Protein AF-A0A7L4RPQ8-F1 (afdb_monomer)

Radius of gyration: 21.26 Å; Cα contacts (8 Å, |Δi|>4): 243; chains: 1; bounding box: 42×80×34 Å

Mean predicted aligned error: 8.74 Å

Nearest PDB structures (foldseek):
  5t0z-assembly1_B  TM=6.003E-01  e=3.259E-01  Geobacter metallireducens GS-15
  5t10-assembly1_B  TM=4.520E-01  e=8.576E-01  Paraburkholderia phytofirmans PsJN
  5t10-assembly2_C  TM=3.900E-01  e=9.148E-01  Paraburkholderia phytofirmans PsJN
  4bkw-assembly1_A  TM=3.312E-01  e=3.476E-01  Homo sapiens

Secondary structure (DSSP, 8-state):
--------S-SS-S-------PPPEE-HHHHHHHHHH-S-EEEEEE-TT-S-HHHHHHHHHHHHHHHHHTT-GGGB-S--EEEETTEEEETTEEEEHHHHHHHHTTSEEEEEEE-TT--EEEEESSEEEEEE-HHHHHHTGGGG--

Structure (mmCIF, N/CA/C/O backbone):
data_AF-A0A7L4RPQ8-F1
#
_entry.id   AF-A0A7L4RPQ8-F1
#
loop_
_atom_site.group_PDB
_atom_site.id
_atom_site.type_symbol
_atom_site.label_atom_id
_atom_site.label_alt_id
_atom_site.label_comp_id
_atom_site.label_asym_id
_atom_site.label_entity_id
_atom_site.label_seq_id
_atom_site.pdbx_PDB_ins_code
_atom_site.Cartn_x
_atom_site.Cartn_y
_atom_site.Cartn_z
_atom_site.occupancy
_atom_site.B_iso_or_equiv
_atom_site.auth_seq_id
_atom_site.auth_comp_id
_atom_site.auth_asym_id
_atom_site.auth_atom_id
_atom_site.pdbx_PDB_model_num
ATOM 1 N N . MET A 1 1 ? -24.963 68.832 -8.487 1.00 42.19 1 MET A N 1
ATOM 2 C CA . MET A 1 1 ? -26.005 67.786 -8.413 1.00 42.19 1 MET A CA 1
ATOM 3 C C . MET A 1 1 ? -25.494 66.518 -9.082 1.00 42.19 1 MET A C 1
ATOM 5 O O . MET A 1 1 ? -25.337 66.501 -10.291 1.00 42.19 1 MET A O 1
ATOM 9 N N . ILE A 1 2 ? -25.162 65.533 -8.242 1.00 45.88 2 ILE A N 1
ATOM 10 C CA . ILE A 1 2 ? -25.159 64.076 -8.462 1.00 45.88 2 ILE A CA 1
ATOM 11 C C . ILE A 1 2 ? -24.658 63.593 -9.835 1.00 45.88 2 ILE A C 1
ATOM 13 O O . ILE A 1 2 ? -25.439 63.403 -10.762 1.00 45.88 2 ILE A O 1
ATOM 17 N N . LYS A 1 3 ? -23.363 63.280 -9.924 1.00 40.66 3 LYS A N 1
ATOM 18 C CA . LYS A 1 3 ? -22.850 62.275 -10.862 1.00 40.66 3 LYS A CA 1
ATOM 19 C C . LYS A 1 3 ? -21.786 61.433 -10.162 1.00 40.66 3 LYS A C 1
ATOM 21 O O . LYS A 1 3 ? -20.835 61.975 -9.613 1.00 40.66 3 LYS A O 1
ATOM 26 N N . ASN A 1 4 ? -21.972 60.119 -10.261 1.00 42.22 4 ASN A N 1
ATOM 27 C CA . ASN A 1 4 ? -20.959 59.073 -10.111 1.00 42.22 4 ASN A CA 1
ATOM 28 C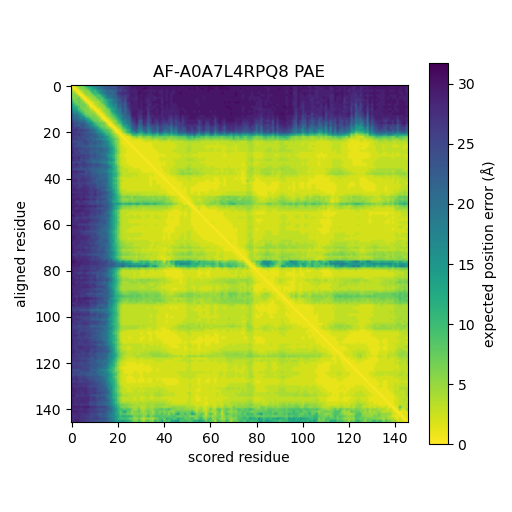 C . ASN A 1 4 ? -20.677 58.564 -8.688 1.00 42.22 4 ASN A C 1
ATOM 30 O O . ASN A 1 4 ? -19.535 58.468 -8.258 1.00 42.22 4 ASN A O 1
ATOM 34 N N . ILE A 1 5 ? -21.735 58.125 -8.003 1.00 51.69 5 ILE A N 1
ATOM 35 C CA . ILE A 1 5 ? -21.658 57.049 -7.004 1.00 51.69 5 ILE A CA 1
ATOM 36 C C . ILE A 1 5 ? -22.095 55.773 -7.727 1.00 51.69 5 ILE A C 1
ATOM 38 O O . ILE A 1 5 ? -23.279 55.487 -7.744 1.00 51.69 5 ILE A O 1
ATOM 42 N N . PHE A 1 6 ? -21.191 55.084 -8.424 1.00 44.31 6 PHE A N 1
ATOM 43 C CA . PHE A 1 6 ? -21.402 53.712 -8.930 1.00 44.31 6 PHE A CA 1
ATOM 44 C C . PHE A 1 6 ? -20.080 53.166 -9.492 1.00 44.31 6 PHE A C 1
ATOM 46 O O . PHE A 1 6 ? -19.975 52.814 -10.659 1.00 44.31 6 PHE A O 1
ATOM 53 N N . LEU A 1 7 ? -19.014 53.169 -8.688 1.00 46.41 7 LEU A N 1
ATOM 54 C CA . LEU A 1 7 ? -17.774 52.481 -9.066 1.00 46.41 7 LEU A CA 1
ATOM 55 C C . LEU A 1 7 ? -16.955 52.070 -7.835 1.00 46.41 7 LEU A C 1
ATOM 57 O O . LEU A 1 7 ? -15.783 52.388 -7.700 1.00 46.41 7 LEU A O 1
ATOM 61 N N . LEU A 1 8 ? -17.605 51.392 -6.897 1.00 44.56 8 LEU A N 1
ATOM 62 C CA . LEU A 1 8 ? -16.963 50.691 -5.788 1.00 44.56 8 LEU A CA 1
ATOM 63 C C . LEU A 1 8 ? -17.906 49.555 -5.416 1.00 44.56 8 LEU A C 1
ATOM 65 O O . LEU A 1 8 ? -18.883 49.812 -4.736 1.00 44.56 8 LEU A O 1
ATOM 69 N N . ILE A 1 9 ? -17.679 48.371 -5.984 1.00 47.91 9 ILE A N 1
ATOM 70 C CA . ILE A 1 9 ? -18.060 47.008 -5.548 1.00 47.91 9 ILE A CA 1
ATOM 71 C C . ILE A 1 9 ? -17.845 46.143 -6.798 1.00 47.91 9 ILE A C 1
ATOM 73 O O . ILE A 1 9 ? -18.773 45.864 -7.543 1.00 47.91 9 ILE A O 1
ATOM 77 N N . LEU A 1 10 ? -16.591 45.826 -7.113 1.00 43.09 10 LEU A N 1
ATOM 78 C CA . LEU A 1 10 ? -16.218 44.800 -8.096 1.00 43.09 10 LEU A CA 1
ATOM 79 C C . LEU A 1 10 ? -14.698 44.670 -8.069 1.00 43.09 10 LEU A C 1
ATOM 81 O O . LEU A 1 10 ? -14.036 45.215 -8.935 1.00 43.09 10 LEU A O 1
ATOM 85 N N . LEU A 1 11 ? -14.152 44.049 -7.014 1.00 40.09 11 LEU A N 1
ATOM 86 C CA . LEU A 1 11 ? -12.798 43.458 -6.971 1.00 40.09 11 LEU A CA 1
ATOM 87 C C . LEU A 1 11 ? -12.510 42.876 -5.571 1.00 40.09 11 LEU A C 1
ATOM 89 O O . LEU A 1 11 ? -11.617 43.318 -4.866 1.00 40.09 11 LEU A O 1
ATOM 93 N N . PHE A 1 12 ? -13.295 41.882 -5.145 1.00 40.28 12 PHE A N 1
ATOM 94 C CA . PHE A 1 12 ? -12.923 40.978 -4.038 1.00 40.28 12 PHE A CA 1
ATOM 95 C C . PHE A 1 12 ? -13.380 39.527 -4.296 1.00 40.28 12 PHE A C 1
ATOM 97 O O . PHE A 1 12 ? -13.604 38.751 -3.376 1.00 40.28 12 PHE A O 1
ATOM 104 N N . LEU A 1 13 ? -13.516 39.140 -5.568 1.00 44.44 13 LEU A N 1
ATOM 105 C CA . LEU A 1 13 ? -13.922 37.792 -5.987 1.00 44.44 13 LEU A CA 1
ATOM 106 C C . LEU A 1 13 ? -12.909 37.216 -6.982 1.00 44.44 13 LEU A C 1
ATOM 108 O O . LEU A 1 13 ? -13.254 36.903 -8.113 1.00 44.44 13 LEU A O 1
ATOM 112 N N . ALA A 1 14 ? -11.636 37.128 -6.594 1.00 46.00 14 ALA A N 1
ATOM 113 C CA . ALA A 1 14 ? -10.631 36.417 -7.390 1.00 46.00 14 ALA A CA 1
ATOM 114 C C . ALA A 1 14 ? -9.391 36.047 -6.561 1.00 46.00 14 ALA A C 1
ATOM 116 O O . ALA A 1 14 ? -8.286 36.457 -6.884 1.00 46.00 14 ALA A O 1
ATOM 117 N N . ALA A 1 15 ? -9.565 35.301 -5.469 1.00 42.50 15 ALA A N 1
ATOM 118 C CA . ALA A 1 15 ? -8.481 34.493 -4.887 1.00 42.50 15 ALA A CA 1
ATOM 119 C C . ALA A 1 15 ? -9.022 33.414 -3.935 1.00 42.50 15 ALA A C 1
ATOM 121 O O . ALA A 1 15 ? -8.365 33.015 -2.981 1.00 42.50 15 ALA A O 1
ATOM 122 N N . GLY A 1 16 ? -10.239 32.927 -4.175 1.00 40.31 16 GLY A N 1
ATOM 123 C CA . GLY A 1 16 ? -10.700 31.682 -3.576 1.00 40.31 16 GLY A CA 1
ATOM 124 C C . GLY A 1 16 ? -10.205 30.524 -4.426 1.00 40.31 16 GLY A C 1
ATOM 125 O O . GLY A 1 16 ? -11.020 29.834 -5.027 1.00 40.31 16 GLY A O 1
ATOM 126 N N . CYS A 1 17 ? -8.885 30.334 -4.530 1.00 39.28 17 CYS A N 1
ATOM 127 C CA . CYS A 1 17 ? -8.371 29.015 -4.871 1.00 39.28 17 CYS A CA 1
ATOM 128 C C . CYS A 1 17 ? -8.883 28.104 -3.761 1.00 39.28 17 CYS A C 1
ATOM 130 O O . CYS A 1 17 ? -8.337 28.104 -2.658 1.00 39.28 17 CYS A O 1
ATOM 132 N N . THR A 1 18 ? -9.978 27.392 -4.014 1.00 41.00 18 THR A N 1
ATOM 133 C CA . THR A 1 18 ? -10.389 26.261 -3.197 1.00 41.00 18 THR A CA 1
ATOM 134 C C . THR A 1 18 ? -9.275 25.237 -3.325 1.00 41.00 18 THR A C 1
ATOM 136 O O . THR A 1 18 ? -9.282 24.387 -4.213 1.00 41.00 18 THR A O 1
ATOM 139 N N . TYR A 1 19 ? -8.258 25.393 -2.481 1.00 42.94 19 TYR A N 1
ATOM 140 C CA . TYR A 1 19 ? -7.301 24.360 -2.167 1.00 42.94 19 TYR A CA 1
ATOM 141 C C . TYR A 1 19 ? -8.172 23.244 -1.608 1.00 42.94 19 TYR A C 1
ATOM 143 O O . TYR A 1 19 ? -8.625 23.332 -0.470 1.00 42.94 19 TYR A O 1
ATOM 151 N N . LEU A 1 20 ? -8.533 22.269 -2.445 1.00 46.31 20 LEU A N 1
ATOM 152 C CA . LEU A 1 20 ? -9.055 21.006 -1.947 1.00 46.31 20 LEU A CA 1
ATOM 153 C C . LEU A 1 20 ? -7.983 20.535 -0.968 1.00 46.31 20 LEU A C 1
ATOM 155 O O . LEU A 1 20 ? -6.854 20.308 -1.415 1.00 46.31 20 LEU A O 1
ATOM 159 N N . PRO A 1 21 ? -8.244 20.514 0.351 1.00 54.47 21 PRO A N 1
ATOM 160 C CA . PRO A 1 21 ? -7.211 20.132 1.285 1.00 54.47 21 PRO A CA 1
ATOM 161 C C . PRO A 1 21 ? -6.891 18.674 0.976 1.00 54.47 21 PRO A C 1
ATOM 163 O O . PRO A 1 21 ? -7.700 17.779 1.218 1.00 54.47 21 PRO A O 1
ATOM 166 N N . GLY A 1 22 ? -5.724 18.448 0.369 1.00 71.25 22 GLY A N 1
ATOM 167 C CA . GLY A 1 22 ? -5.133 17.125 0.340 1.00 71.25 22 GLY A CA 1
ATOM 168 C C . GLY A 1 22 ? -5.079 16.613 1.774 1.00 71.25 22 GLY A C 1
ATOM 169 O O . GLY A 1 22 ? -4.908 17.394 2.712 1.00 71.25 22 GLY A O 1
ATOM 170 N N . GLU A 1 23 ? -5.281 15.312 1.950 1.00 87.81 23 GLU A N 1
ATOM 171 C CA . GLU A 1 23 ? -5.248 14.706 3.275 1.00 87.81 23 GLU A CA 1
ATOM 172 C C . GLU A 1 23 ? -3.973 15.103 4.028 1.00 87.81 23 GLU A C 1
ATOM 174 O O . GLU A 1 23 ? -2.862 15.003 3.499 1.00 87.81 23 GLU A O 1
ATOM 179 N N . GLN A 1 24 ? -4.134 15.558 5.270 1.00 92.56 24 GLN A N 1
ATOM 180 C CA . GLN A 1 24 ? -3.003 15.913 6.114 1.00 92.56 24 GLN A CA 1
ATOM 181 C C . GLN A 1 24 ? -2.294 14.642 6.590 1.00 92.56 24 GLN A C 1
ATOM 183 O O . GLN A 1 24 ? -2.939 13.655 6.952 1.00 92.56 24 GLN A O 1
ATOM 188 N N . GLN A 1 25 ? -0.960 14.674 6.600 1.00 95.75 25 GLN A N 1
ATOM 189 C CA . GLN A 1 25 ? -0.168 13.587 7.161 1.00 95.75 25 GLN A CA 1
ATOM 190 C C . GLN A 1 25 ? -0.393 13.501 8.680 1.00 95.75 25 GLN A C 1
ATOM 192 O O . GLN A 1 25 ? -0.360 14.517 9.375 1.00 95.75 25 GLN A O 1
ATOM 197 N N . ILE A 1 26 ? -0.596 12.288 9.187 1.00 96.50 26 ILE A N 1
ATOM 198 C CA . ILE A 1 26 ? -0.808 11.970 10.604 1.00 96.50 26 ILE A CA 1
ATOM 199 C C . ILE A 1 26 ? 0.335 11.101 11.144 1.00 96.50 26 ILE A C 1
ATOM 201 O O . ILE A 1 26 ? 1.210 10.652 10.396 1.00 96.50 26 ILE A O 1
ATOM 205 N N . SER A 1 27 ? 0.352 10.867 12.457 1.00 96.38 27 SER A N 1
ATOM 206 C CA . SER A 1 27 ? 1.328 9.962 13.066 1.00 96.38 27 SER A CA 1
ATOM 207 C C . SER A 1 27 ? 0.995 8.491 12.777 1.00 96.38 27 SER A C 1
ATOM 209 O O . SER A 1 27 ? -0.149 8.138 12.491 1.00 96.38 27 SER A O 1
ATOM 211 N N . LEU A 1 28 ? 1.981 7.597 12.919 1.00 94.31 28 LEU A N 1
ATOM 212 C CA . LEU A 1 28 ? 1.742 6.146 12.875 1.00 94.31 28 LEU A CA 1
ATOM 213 C C . LEU A 1 28 ? 0.712 5.707 13.928 1.00 94.31 28 LEU A C 1
ATOM 215 O O . LEU A 1 28 ? -0.089 4.815 13.670 1.00 94.31 28 LEU A O 1
ATOM 219 N N . SER A 1 29 ? 0.741 6.313 15.119 1.00 94.94 29 SER A N 1
ATOM 220 C CA . SER A 1 29 ? -0.195 5.974 16.193 1.00 94.94 29 SER A CA 1
ATOM 221 C C . SER A 1 29 ? -1.630 6.324 15.805 1.00 94.94 29 SER A C 1
ATOM 223 O O . SER A 1 29 ? -2.528 5.508 15.993 1.00 94.94 29 SER A O 1
ATOM 225 N N . ASP A 1 30 ? -1.837 7.500 15.214 1.00 96.38 30 ASP A N 1
ATOM 226 C CA . ASP A 1 30 ? -3.156 7.918 14.736 1.00 96.38 30 ASP A CA 1
ATOM 227 C C . ASP A 1 30 ? -3.618 7.029 13.584 1.00 96.38 30 ASP A C 1
ATOM 229 O O . ASP A 1 30 ? -4.754 6.566 13.574 1.00 96.38 30 ASP A O 1
ATOM 233 N N . PHE A 1 31 ? -2.716 6.692 12.660 1.00 95.75 31 PHE A N 1
ATOM 234 C CA . PHE A 1 31 ? -3.034 5.765 11.580 1.00 95.75 31 PHE A CA 1
ATOM 235 C C . PHE A 1 31 ? -3.424 4.376 12.086 1.00 95.75 31 PHE A C 1
ATOM 237 O O . PHE A 1 31 ? -4.351 3.780 11.552 1.00 95.75 31 PHE A O 1
ATOM 244 N N . ARG A 1 32 ? -2.776 3.855 13.135 1.00 94.56 32 ARG A N 1
ATOM 245 C CA . ARG A 1 32 ? -3.191 2.587 13.758 1.00 94.56 32 ARG A CA 1
ATOM 246 C C . ARG A 1 32 ? -4.602 2.672 14.339 1.00 94.56 32 ARG A C 1
ATOM 248 O O . ARG A 1 32 ? -5.339 1.694 14.260 1.00 94.56 32 ARG A O 1
ATOM 255 N N . ASN A 1 33 ? -5.001 3.822 14.882 1.00 94.62 33 ASN A N 1
ATOM 256 C CA . ASN A 1 33 ? -6.375 4.027 15.346 1.00 94.62 33 ASN A CA 1
ATOM 257 C C . ASN A 1 33 ? -7.371 4.005 14.177 1.00 94.62 33 ASN A C 1
ATOM 259 O O . ASN A 1 33 ? -8.413 3.357 14.278 1.00 94.62 33 ASN A O 1
ATOM 263 N N . GLU A 1 34 ? -7.034 4.649 13.057 1.00 94.75 34 GLU A N 1
ATOM 264 C CA . GLU A 1 34 ? -7.841 4.604 11.828 1.00 94.75 34 GLU A CA 1
ATOM 265 C C . GLU A 1 34 ? -7.904 3.182 11.246 1.00 94.75 34 GLU A C 1
ATOM 267 O O . GLU A 1 34 ? -8.975 2.691 10.906 1.00 94.75 34 GLU A O 1
ATOM 272 N N . LEU A 1 35 ? -6.782 2.462 11.218 1.00 94.06 35 LEU A N 1
ATOM 273 C CA . LEU A 1 35 ? -6.711 1.071 10.769 1.00 94.06 35 LEU A CA 1
ATOM 274 C C . LEU A 1 35 ? -7.592 0.149 11.626 1.00 94.06 35 LEU A C 1
ATOM 276 O O . LEU A 1 35 ? -8.336 -0.674 11.094 1.00 94.06 35 LEU A O 1
ATOM 280 N N . ASN A 1 36 ? -7.549 0.309 12.950 1.00 92.44 36 ASN A N 1
ATOM 281 C CA . ASN A 1 36 ? -8.338 -0.492 13.887 1.00 92.44 36 ASN A CA 1
ATOM 282 C C . ASN A 1 36 ? -9.838 -0.187 13.822 1.00 92.44 36 ASN A C 1
ATOM 284 O O . ASN A 1 36 ? -10.650 -1.082 14.080 1.00 92.44 36 ASN A O 1
ATOM 288 N N . SER A 1 37 ? -10.218 1.048 13.488 1.00 93.19 37 SER A N 1
ATOM 289 C CA . SER A 1 37 ? -11.620 1.443 13.303 1.00 93.19 37 SER A CA 1
ATOM 290 C C . SER A 1 37 ? -12.144 1.132 11.896 1.00 93.19 37 SER A C 1
ATOM 292 O O . SER A 1 37 ? -13.359 1.099 11.679 1.00 93.19 37 SER A O 1
ATOM 294 N N . SER A 1 38 ? -11.241 0.857 10.954 1.00 92.81 38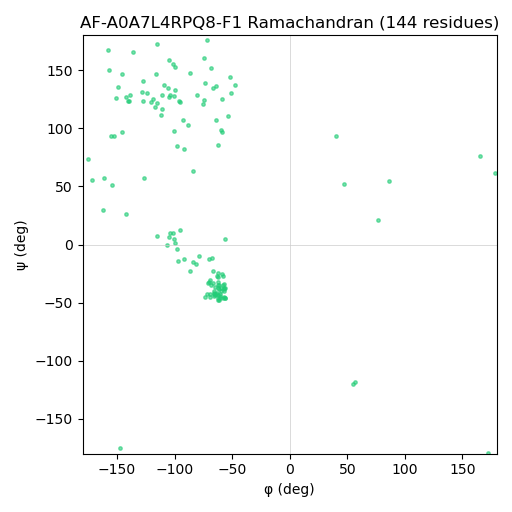 SER A N 1
ATOM 295 C CA . SER A 1 38 ? -11.577 0.594 9.565 1.00 92.81 38 SER A CA 1
ATOM 296 C C . SER A 1 38 ? -12.422 -0.662 9.392 1.00 92.81 38 SER A C 1
ATOM 298 O O . SER A 1 38 ? -12.149 -1.715 9.978 1.00 92.81 38 SER A O 1
ATOM 300 N N . LYS A 1 39 ? -13.447 -0.543 8.542 1.00 92.69 39 LYS A N 1
ATOM 301 C CA . LYS A 1 39 ? -14.331 -1.646 8.137 1.00 92.69 39 LYS A CA 1
ATOM 302 C C . LYS A 1 39 ? -13.791 -2.427 6.941 1.00 92.69 39 LYS A C 1
ATOM 304 O O . LYS A 1 39 ? -14.205 -3.561 6.744 1.00 92.69 39 LYS A O 1
ATOM 309 N N . SER A 1 40 ? -12.921 -1.809 6.145 1.00 94.56 40 SER A N 1
ATOM 310 C CA . SER A 1 40 ? -12.389 -2.366 4.903 1.00 94.56 40 SER A CA 1
ATOM 311 C C . SER A 1 40 ? -10.977 -1.848 4.677 1.00 94.56 40 SER A C 1
ATOM 313 O O . SER A 1 40 ? -10.715 -0.657 4.833 1.00 94.56 40 SER A O 1
ATOM 315 N N . ILE A 1 41 ? -10.066 -2.729 4.293 1.00 94.81 41 ILE A N 1
ATOM 316 C CA . ILE A 1 41 ? -8.657 -2.433 4.062 1.00 94.81 41 ILE A CA 1
ATOM 317 C C . ILE A 1 41 ? -8.316 -2.861 2.642 1.00 94.81 41 ILE A C 1
ATOM 319 O O . ILE A 1 41 ? -8.582 -3.995 2.265 1.00 94.81 41 ILE A O 1
ATOM 323 N N . ALA A 1 42 ? -7.681 -1.989 1.870 1.00 95.75 42 ALA A N 1
ATOM 324 C CA . ALA A 1 42 ? -7.203 -2.318 0.532 1.00 95.75 42 ALA A CA 1
ATOM 325 C C . ALA A 1 42 ? -5.678 -2.234 0.478 1.00 95.75 42 ALA A C 1
ATOM 327 O O . ALA A 1 42 ? -5.067 -1.381 1.122 1.00 95.75 42 ALA A O 1
ATOM 328 N N . ILE A 1 43 ? -5.058 -3.094 -0.327 1.00 96.25 43 ILE A N 1
ATOM 329 C CA . ILE A 1 43 ? -3.632 -3.006 -0.653 1.00 96.25 43 ILE A CA 1
ATOM 330 C C . ILE A 1 43 ? -3.520 -2.711 -2.143 1.00 96.25 43 ILE A C 1
ATOM 332 O O . ILE A 1 43 ? -4.015 -3.481 -2.967 1.00 96.25 43 ILE A O 1
ATOM 336 N N . VAL A 1 44 ? -2.861 -1.603 -2.470 1.00 97.31 44 VAL A N 1
ATOM 337 C CA . VAL A 1 44 ? -2.568 -1.159 -3.831 1.00 97.31 44 VAL A CA 1
ATOM 338 C C . VAL A 1 44 ? -1.068 -1.282 -4.072 1.00 97.31 44 VAL A C 1
ATOM 340 O O . VAL A 1 44 ? -0.264 -0.599 -3.438 1.00 97.31 44 VAL A O 1
ATOM 343 N N . MET A 1 45 ? -0.701 -2.144 -5.010 1.00 97.25 45 MET A N 1
ATOM 344 C CA . MET A 1 45 ? 0.655 -2.349 -5.505 1.00 97.25 45 MET A CA 1
ATOM 345 C C . MET A 1 45 ? 0.804 -1.610 -6.837 1.00 97.25 45 MET A C 1
ATOM 347 O O . MET A 1 45 ? 0.385 -2.111 -7.877 1.00 97.25 45 MET A O 1
ATOM 351 N N . ASP A 1 46 ? 1.368 -0.404 -6.815 1.00 97.38 46 ASP A N 1
ATOM 352 C CA . ASP A 1 46 ? 1.593 0.403 -8.017 1.00 97.38 46 ASP A CA 1
ATOM 353 C C . ASP A 1 46 ? 2.957 0.073 -8.633 1.00 97.38 46 ASP A C 1
ATOM 355 O O . ASP A 1 46 ? 4.012 0.486 -8.136 1.00 97.38 46 ASP A O 1
ATOM 359 N N . THR A 1 47 ? 2.939 -0.712 -9.709 1.00 96.56 47 THR A N 1
ATOM 360 C CA . THR A 1 47 ? 4.146 -1.227 -10.368 1.00 96.56 47 THR A CA 1
ATOM 361 C C . THR A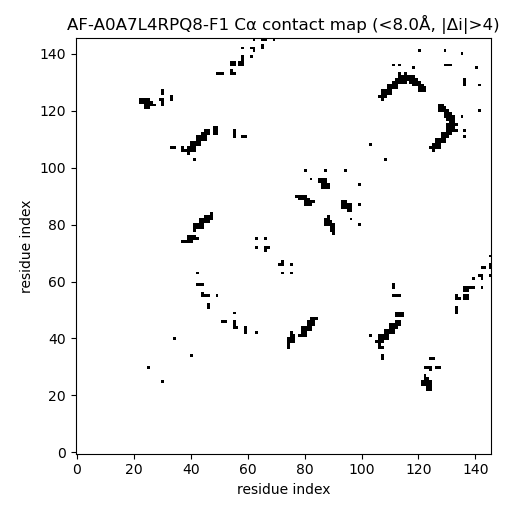 1 47 ? 4.559 -0.397 -11.581 1.00 96.56 47 THR A C 1
ATOM 363 O O . THR A 1 47 ? 5.623 -0.646 -12.146 1.00 96.56 47 THR A O 1
ATOM 366 N N . ARG A 1 48 ? 3.781 0.628 -11.957 1.00 95.38 48 ARG A N 1
ATOM 367 C CA . ARG A 1 48 ? 3.923 1.386 -13.218 1.00 95.38 48 ARG A CA 1
ATOM 368 C C . ARG A 1 48 ? 5.298 2.012 -13.423 1.00 95.38 48 ARG A C 1
ATOM 370 O O . ARG A 1 48 ? 5.769 2.101 -14.549 1.00 95.38 48 ARG A O 1
ATOM 377 N N . ASN A 1 49 ? 5.932 2.429 -12.331 1.00 91.25 49 ASN A N 1
ATOM 378 C CA . ASN A 1 49 ? 7.244 3.076 -12.350 1.00 91.25 49 ASN A CA 1
ATOM 379 C C . ASN A 1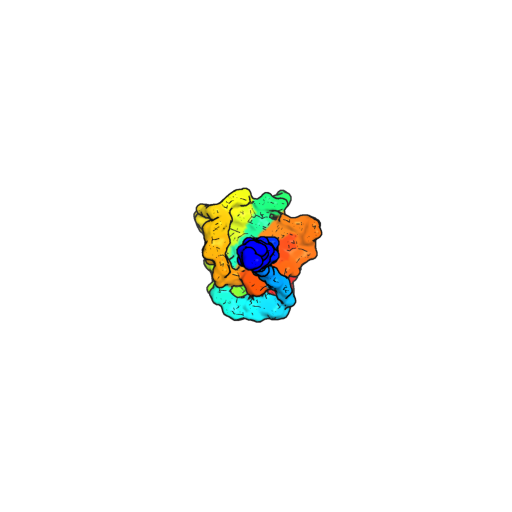 49 ? 8.365 2.165 -11.836 1.00 91.25 49 ASN A C 1
ATOM 381 O O . ASN A 1 49 ? 9.513 2.595 -11.756 1.00 91.25 49 ASN A O 1
ATOM 385 N N . ALA A 1 50 ? 8.048 0.932 -11.436 1.00 91.56 50 ALA A N 1
ATOM 386 C CA . ALA A 1 50 ? 9.010 0.053 -10.797 1.00 91.56 50 ALA A CA 1
ATOM 387 C C . ALA A 1 50 ? 9.914 -0.619 -11.847 1.00 91.56 50 ALA A C 1
ATOM 389 O O . ALA A 1 50 ? 9.403 -1.266 -12.759 1.00 91.56 50 ALA A O 1
ATOM 390 N N . PRO A 1 51 ? 11.253 -0.566 -11.702 1.00 88.19 51 PRO A N 1
ATOM 391 C CA . PRO A 1 51 ? 12.167 -1.290 -12.590 1.00 88.19 51 PRO A CA 1
ATOM 392 C C . PRO A 1 51 ? 12.035 -2.813 -12.433 1.00 88.19 51 PRO A C 1
ATOM 394 O O . PRO A 1 51 ? 12.383 -3.569 -13.333 1.00 88.19 51 PRO A O 1
ATOM 397 N N . SER A 1 52 ? 11.531 -3.266 -11.282 1.00 83.38 52 SER A N 1
ATOM 398 C CA . SER A 1 52 ? 11.114 -4.641 -11.032 1.00 83.38 52 SER A CA 1
ATOM 399 C C . SER A 1 52 ? 9.826 -4.629 -10.219 1.00 83.38 52 SER A C 1
ATOM 401 O O . SER A 1 52 ? 9.783 -4.073 -9.119 1.00 83.38 52 SER A O 1
ATOM 403 N N . GLN A 1 53 ? 8.785 -5.276 -10.744 1.00 91.81 53 GLN A N 1
ATOM 404 C CA . GLN A 1 53 ? 7.490 -5.401 -10.068 1.00 91.81 53 GLN A CA 1
ATOM 405 C C . GLN A 1 53 ? 7.607 -6.191 -8.750 1.00 91.81 53 GLN A C 1
ATOM 407 O O . GLN A 1 53 ? 6.855 -5.951 -7.805 1.00 91.81 53 GLN A O 1
ATOM 412 N N . GLY A 1 54 ? 8.595 -7.092 -8.655 1.00 92.69 54 GLY A N 1
ATOM 413 C CA . GLY A 1 54 ? 8.740 -8.034 -7.545 1.00 92.69 54 GLY A CA 1
ATOM 414 C C . GLY A 1 54 ? 8.891 -7.377 -6.172 1.00 92.69 54 GLY A C 1
ATOM 415 O O . GLY A 1 54 ? 8.309 -7.868 -5.212 1.00 92.69 54 GLY A O 1
ATOM 416 N N . ALA A 1 55 ? 9.602 -6.249 -6.061 1.00 93.88 55 ALA A N 1
ATOM 417 C CA . ALA A 1 55 ? 9.788 -5.572 -4.772 1.00 93.88 55 ALA A CA 1
ATOM 418 C C . ALA A 1 55 ? 8.481 -4.946 -4.248 1.00 93.88 55 ALA A C 1
ATOM 420 O O . ALA A 1 55 ? 8.141 -5.101 -3.076 1.00 93.88 55 ALA A O 1
ATOM 421 N N . VAL A 1 56 ? 7.715 -4.296 -5.133 1.00 96.12 56 VAL A N 1
ATOM 422 C CA . VAL A 1 56 ? 6.394 -3.730 -4.806 1.00 96.12 56 VAL A CA 1
ATOM 423 C C . VAL A 1 56 ? 5.441 -4.850 -4.379 1.00 96.12 56 VAL A C 1
ATOM 425 O O . VAL A 1 56 ? 4.791 -4.755 -3.336 1.00 96.12 56 VAL A O 1
ATOM 428 N N . MET A 1 57 ? 5.399 -5.936 -5.158 1.00 95.00 57 MET A N 1
ATOM 429 C CA . MET A 1 57 ? 4.512 -7.069 -4.897 1.00 95.00 57 MET A CA 1
ATOM 430 C C . MET A 1 57 ? 4.865 -7.806 -3.604 1.00 95.00 57 MET A C 1
ATOM 432 O O . MET A 1 57 ? 3.978 -8.086 -2.798 1.00 95.00 57 MET A O 1
ATOM 436 N N . GLN A 1 58 ? 6.152 -8.071 -3.360 1.00 94.25 58 GLN A N 1
ATOM 437 C CA . GLN A 1 58 ? 6.612 -8.721 -2.132 1.00 94.25 58 GLN A CA 1
ATOM 438 C C . GLN A 1 58 ? 6.234 -7.906 -0.896 1.00 94.25 58 GLN A C 1
ATOM 440 O O . GLN A 1 58 ? 5.798 -8.473 0.108 1.00 94.25 58 GLN A O 1
ATOM 445 N N . CYS A 1 59 ? 6.348 -6.577 -0.963 1.00 94.81 59 CYS A N 1
ATOM 446 C CA . CYS A 1 59 ? 5.910 -5.741 0.143 1.00 94.81 59 CYS A CA 1
ATOM 447 C C . CYS A 1 59 ? 4.391 -5.813 0.354 1.00 94.81 59 CYS A C 1
ATOM 449 O O . CYS A 1 59 ? 3.939 -5.927 1.493 1.00 94.81 59 CYS A O 1
ATOM 451 N N . GLY A 1 60 ? 3.601 -5.845 -0.725 1.00 94.75 60 GLY A N 1
ATOM 452 C CA . GLY A 1 60 ? 2.150 -6.042 -0.646 1.00 94.75 60 GLY A CA 1
ATOM 453 C C . GLY A 1 60 ? 1.773 -7.340 0.061 1.00 94.75 60 GLY A C 1
ATOM 454 O O . GLY A 1 60 ? 0.947 -7.331 0.974 1.00 94.75 60 GLY A O 1
ATOM 455 N N . VAL A 1 61 ? 2.447 -8.437 -0.286 1.00 92.81 61 VAL A N 1
ATOM 456 C CA . VAL A 1 61 ? 2.278 -9.740 0.375 1.00 92.81 61 VAL A CA 1
ATOM 457 C C . VAL A 1 61 ? 2.665 -9.671 1.856 1.00 92.81 61 VAL A C 1
ATOM 459 O O . VAL A 1 61 ? 1.927 -10.172 2.705 1.00 92.81 61 VAL A O 1
ATOM 462 N N . ASN A 1 62 ? 3.780 -9.016 2.193 1.00 94.31 62 ASN A N 1
ATOM 463 C CA . ASN A 1 62 ? 4.225 -8.869 3.582 1.00 94.31 62 ASN A CA 1
ATOM 464 C C . ASN A 1 62 ? 3.220 -8.068 4.426 1.00 94.31 62 ASN A C 1
ATOM 466 O O . ASN A 1 62 ? 2.930 -8.455 5.559 1.00 94.31 62 ASN A O 1
ATOM 470 N N . ILE A 1 63 ? 2.660 -6.980 3.884 1.00 94.50 63 ILE A N 1
ATOM 471 C CA . ILE A 1 63 ? 1.603 -6.204 4.550 1.00 94.50 63 ILE A CA 1
ATOM 472 C C . ILE A 1 63 ? 0.355 -7.068 4.753 1.00 94.50 63 ILE A C 1
ATOM 474 O O . ILE A 1 63 ? -0.159 -7.126 5.869 1.00 94.50 63 ILE A O 1
ATOM 478 N N . ALA A 1 64 ? -0.099 -7.788 3.722 1.00 92.75 64 ALA A N 1
ATOM 479 C CA . ALA A 1 64 ? -1.263 -8.670 3.823 1.00 92.75 64 ALA A CA 1
ATOM 480 C C . ALA A 1 64 ? -1.084 -9.739 4.916 1.00 92.75 64 ALA A C 1
ATOM 482 O O . ALA A 1 64 ? -1.967 -9.934 5.752 1.00 92.75 64 ALA A O 1
ATOM 483 N N . GLY A 1 65 ? 0.085 -10.387 4.962 1.00 92.06 65 GLY A N 1
ATOM 484 C CA . GLY A 1 65 ? 0.406 -11.384 5.985 1.00 92.06 65 GLY A CA 1
ATOM 485 C C . GLY A 1 65 ? 0.408 -10.806 7.403 1.00 92.06 65 GLY A C 1
ATOM 486 O O . GLY A 1 65 ? -0.065 -11.453 8.336 1.00 92.06 65 GLY A O 1
ATOM 487 N N . ARG A 1 66 ? 0.884 -9.568 7.575 1.00 92.75 66 ARG A N 1
ATOM 488 C CA . ARG A 1 66 ? 0.904 -8.887 8.879 1.00 92.75 66 ARG A CA 1
ATOM 489 C C . ARG A 1 66 ? -0.475 -8.465 9.342 1.00 92.75 66 ARG A C 1
ATOM 491 O O . ARG A 1 66 ? -0.811 -8.727 10.490 1.00 92.75 66 ARG A O 1
ATOM 498 N N . LEU A 1 67 ? -1.294 -7.925 8.441 1.00 92.25 67 LEU A N 1
ATOM 499 C CA . LEU A 1 67 ? -2.708 -7.660 8.712 1.00 92.25 67 LEU A CA 1
ATOM 500 C C . LEU A 1 67 ? -3.437 -8.940 9.137 1.00 92.25 67 LEU A C 1
ATOM 502 O O . LEU A 1 67 ? -4.235 -8.911 10.072 1.00 92.25 67 LEU A O 1
ATOM 506 N N . GLY A 1 68 ? -3.103 -10.078 8.522 1.00 90.44 68 GLY A N 1
ATOM 507 C CA . GLY A 1 68 ? -3.593 -11.381 8.962 1.00 90.44 68 GLY A CA 1
ATOM 508 C C . GLY A 1 68 ? -3.149 -11.757 10.377 1.00 90.44 68 GLY A C 1
ATOM 509 O O . GLY A 1 68 ? -3.981 -12.147 11.194 1.00 90.44 68 GLY A O 1
ATOM 510 N N . ALA A 1 69 ? -1.868 -11.574 10.702 1.00 90.00 69 ALA A N 1
ATOM 511 C CA . ALA A 1 69 ? -1.318 -11.884 12.023 1.00 90.00 69 ALA A CA 1
ATOM 512 C C . ALA A 1 69 ? -1.932 -11.051 13.166 1.00 90.00 69 ALA A C 1
ATOM 514 O O . ALA A 1 69 ? -1.996 -11.533 14.295 1.00 90.00 69 ALA A O 1
ATOM 515 N N . ILE A 1 70 ? -2.406 -9.833 12.881 1.00 90.44 70 ILE A N 1
ATOM 516 C CA . ILE A 1 70 ? -3.076 -8.959 13.861 1.00 90.44 70 ILE A CA 1
ATOM 517 C C . ILE A 1 70 ? -4.612 -9.061 13.825 1.00 90.44 70 ILE A C 1
ATOM 519 O O . ILE A 1 70 ? -5.301 -8.240 14.427 1.00 90.44 70 ILE A O 1
ATOM 523 N N . GLY A 1 71 ? -5.166 -10.064 13.135 1.00 90.12 71 GLY A N 1
ATOM 524 C CA . GLY A 1 71 ? -6.608 -10.341 13.129 1.00 90.12 71 GLY A CA 1
ATOM 525 C C . GLY A 1 71 ? -7.440 -9.393 12.260 1.00 90.12 71 GLY A C 1
ATOM 526 O O . GLY A 1 71 ? -8.647 -9.274 12.463 1.00 90.12 71 GLY A O 1
ATOM 527 N N . LEU A 1 72 ? -6.820 -8.716 11.292 1.00 90.94 72 LEU A N 1
ATOM 528 C CA . LEU A 1 72 ? -7.499 -7.836 10.335 1.00 90.94 72 LEU A CA 1
ATOM 529 C C . LEU A 1 72 ? -7.706 -8.493 8.960 1.00 90.94 72 LEU A C 1
ATOM 531 O O . LEU A 1 72 ? -8.112 -7.809 8.023 1.00 90.94 72 LEU A O 1
ATOM 535 N N . TYR A 1 73 ? -7.458 -9.804 8.832 1.00 86.62 73 TYR A N 1
ATOM 536 C CA . TYR A 1 73 ? -7.593 -10.529 7.561 1.00 86.62 73 TYR A CA 1
ATOM 537 C C . TYR A 1 73 ? -8.994 -10.399 6.956 1.00 86.62 73 TYR A C 1
ATOM 539 O O . TYR A 1 73 ? -9.116 -10.044 5.793 1.00 86.62 73 TYR A O 1
ATOM 547 N N . ASP A 1 74 ? -10.045 -10.580 7.759 1.00 88.88 74 ASP A N 1
ATOM 548 C CA . ASP A 1 74 ? -11.441 -10.520 7.290 1.00 88.88 74 ASP A CA 1
ATOM 549 C C . ASP A 1 74 ? -11.874 -9.113 6.845 1.00 88.88 74 ASP A C 1
ATOM 551 O O . ASP A 1 74 ? -12.945 -8.937 6.266 1.00 88.88 74 ASP A O 1
ATOM 555 N N . ARG A 1 75 ? -11.056 -8.095 7.146 1.00 90.69 75 ARG A N 1
ATOM 556 C CA . ARG A 1 75 ? -11.274 -6.710 6.716 1.00 90.69 75 ARG A CA 1
ATOM 557 C C . ARG A 1 75 ? -10.481 -6.359 5.474 1.00 90.69 75 ARG A C 1
ATOM 559 O O . ARG A 1 75 ? -10.757 -5.315 4.891 1.00 90.69 75 ARG A O 1
ATOM 566 N N . LEU A 1 76 ? -9.496 -7.167 5.078 1.00 86.62 76 LEU A N 1
ATOM 567 C CA . LEU A 1 76 ? -8.910 -7.014 3.756 1.00 86.62 76 LEU A CA 1
ATOM 568 C C . LEU A 1 76 ? -10.042 -7.192 2.755 1.00 86.62 76 LEU A C 1
ATOM 570 O O . LEU A 1 76 ? -10.750 -8.199 2.784 1.00 86.62 76 LEU A O 1
ATOM 574 N N . SER A 1 77 ? -10.224 -6.212 1.872 1.00 71.56 77 SER A N 1
ATOM 575 C CA . SER A 1 77 ? -11.040 -6.421 0.690 1.00 71.56 77 SER A CA 1
ATOM 576 C C . SER A 1 77 ? -10.583 -7.735 0.068 1.00 71.56 77 SER A C 1
ATOM 578 O O . SER A 1 77 ? -9.378 -7.984 -0.006 1.00 71.56 77 SER A O 1
ATOM 580 N N . ASN A 1 78 ? -11.520 -8.576 -0.381 1.00 65.19 78 ASN A N 1
ATOM 581 C CA . ASN A 1 78 ? -11.250 -9.903 -0.968 1.00 65.19 78 ASN A CA 1
ATOM 582 C C . ASN A 1 78 ? -10.292 -9.879 -2.183 1.00 65.19 78 ASN A C 1
ATOM 584 O O . ASN A 1 78 ? -10.124 -10.875 -2.883 1.00 65.19 78 ASN A O 1
ATOM 588 N N . GLN A 1 79 ? -9.740 -8.715 -2.505 1.00 70.56 79 GLN A N 1
ATOM 589 C CA . GLN A 1 79 ? -8.982 -8.375 -3.678 1.00 70.56 79 GLN A CA 1
ATOM 590 C C . GLN A 1 79 ? -7.854 -7.425 -3.260 1.00 70.56 79 GLN A C 1
ATOM 592 O O . GLN A 1 79 ? -8.082 -6.401 -2.611 1.00 70.56 79 GLN A O 1
ATOM 597 N N . THR A 1 80 ? -6.632 -7.788 -3.632 1.00 88.88 80 THR A N 1
ATOM 598 C CA . THR A 1 80 ? -5.498 -6.872 -3.731 1.00 88.88 80 THR A CA 1
ATOM 599 C C . THR A 1 80 ? -5.505 -6.239 -5.120 1.00 88.88 80 THR A C 1
ATOM 601 O O . THR A 1 80 ? -5.928 -6.870 -6.090 1.00 88.88 80 THR A O 1
ATOM 604 N N . PHE A 1 81 ? -5.046 -4.994 -5.218 1.00 95.50 81 PHE A N 1
ATOM 605 C CA . PHE A 1 81 ? -5.076 -4.217 -6.454 1.00 95.50 81 PHE A CA 1
ATOM 606 C C . PHE A 1 81 ? -3.651 -4.019 -6.966 1.00 95.50 81 PHE A C 1
ATOM 608 O O . PHE A 1 81 ? -2.779 -3.583 -6.213 1.00 95.50 81 PHE A O 1
ATOM 615 N N . VA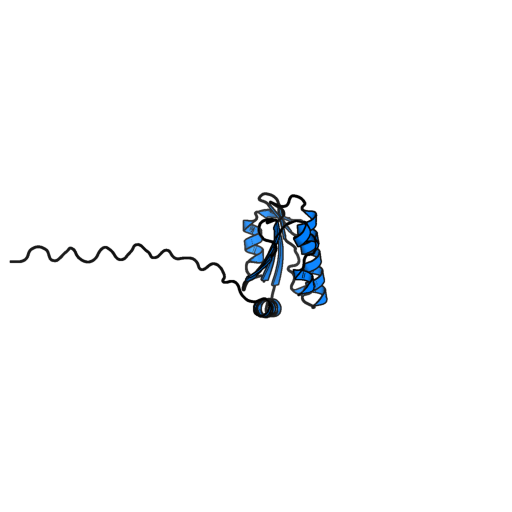L A 1 82 ? -3.401 -4.329 -8.235 1.00 96.50 82 VAL A N 1
ATOM 616 C CA . VAL A 1 82 ? -2.102 -4.126 -8.895 1.00 96.50 82 VAL A CA 1
ATOM 617 C C . VAL A 1 82 ? -2.284 -3.131 -10.028 1.00 96.50 82 VAL A C 1
ATOM 619 O O . VAL A 1 82 ? -3.044 -3.405 -10.952 1.00 96.50 82 VAL A O 1
ATOM 622 N N . TYR A 1 83 ? -1.605 -1.985 -9.969 1.00 97.06 83 TYR A N 1
ATOM 623 C CA . TYR A 1 83 ? -1.649 -0.993 -11.046 1.00 97.06 83 TYR A CA 1
ATOM 624 C C . TYR A 1 83 ? -0.464 -1.189 -11.979 1.00 97.06 83 TYR A C 1
ATOM 626 O O . TYR A 1 83 ? 0.682 -1.102 -11.540 1.00 97.06 83 TYR A O 1
ATOM 634 N N . GLU A 1 84 ? -0.747 -1.397 -13.261 1.00 94.75 84 GLU A N 1
ATOM 635 C CA . GLU A 1 84 ? 0.232 -1.663 -14.313 1.00 94.75 84 GLU A CA 1
ATOM 636 C C . GLU A 1 84 ? -0.176 -0.915 -15.590 1.00 94.75 84 GLU A C 1
ATOM 638 O O . GLU A 1 84 ? -1.296 -1.052 -16.078 1.00 94.75 84 GLU A O 1
ATOM 643 N N . GLY A 1 85 ? 0.712 -0.071 -16.124 1.00 93.19 85 GLY A N 1
ATOM 644 C CA . GLY A 1 85 ? 0.358 0.874 -17.187 1.00 93.19 85 GLY A CA 1
ATOM 645 C C . GLY A 1 85 ? -0.832 1.765 -16.802 1.00 93.19 85 GLY A C 1
ATOM 646 O O . GLY A 1 85 ? -0.784 2.497 -15.818 1.00 93.19 85 GLY A O 1
ATOM 647 N N . GLU A 1 86 ? -1.912 1.708 -17.574 1.00 94.94 86 GLU A N 1
ATOM 648 C CA . GLU A 1 86 ? -3.169 2.423 -17.286 1.00 94.94 86 GLU A CA 1
ATOM 649 C C . GLU A 1 86 ? -4.241 1.517 -16.660 1.00 94.94 86 GLU A C 1
ATOM 651 O O . GLU A 1 86 ? -5.381 1.935 -16.432 1.00 94.94 86 GLU A O 1
ATOM 656 N N . GLN A 1 87 ? -3.877 0.267 -16.381 1.00 96.56 87 GLN A N 1
ATOM 657 C CA . GLN A 1 87 ? -4.780 -0.771 -15.921 1.00 96.56 87 GLN A CA 1
ATOM 658 C C . GLN A 1 87 ? -4.606 -1.050 -14.433 1.00 96.56 87 GLN A C 1
ATOM 660 O O . GLN A 1 87 ? -3.574 -0.782 -13.815 1.00 96.56 87 GLN A O 1
ATOM 665 N N . CYS A 1 88 ? -5.653 -1.630 -13.872 1.00 96.06 88 CYS A N 1
ATOM 666 C CA . CYS A 1 88 ? -5.699 -2.167 -12.535 1.00 96.06 88 CYS A CA 1
ATOM 667 C C . CYS A 1 88 ? -6.201 -3.613 -12.590 1.00 96.06 88 CYS A C 1
ATOM 669 O O . CYS A 1 88 ? -7.296 -3.886 -13.085 1.00 96.06 88 CYS A O 1
ATOM 671 N N . ASN A 1 89 ? -5.400 -4.531 -12.055 1.00 94.56 89 ASN A N 1
ATOM 672 C CA . ASN A 1 89 ? -5.740 -5.939 -11.901 1.00 94.56 89 ASN A CA 1
ATOM 673 C C . ASN A 1 89 ? -6.181 -6.208 -10.461 1.00 94.56 89 ASN A C 1
ATOM 675 O O . ASN A 1 89 ? -5.502 -5.788 -9.520 1.00 94.56 89 ASN A O 1
ATOM 679 N N . TYR A 1 90 ? -7.288 -6.925 -10.287 1.00 91.38 90 TYR A N 1
ATOM 680 C CA . TYR A 1 90 ? -7.798 -7.313 -8.974 1.00 91.38 90 TYR A CA 1
ATOM 681 C C . TYR A 1 90 ? -8.568 -8.638 -9.060 1.00 91.38 90 TYR A C 1
ATOM 683 O O . TYR A 1 90 ? -9.467 -8.811 -9.883 1.00 91.38 90 TYR A O 1
ATOM 691 N N . GLY A 1 91 ? -8.203 -9.622 -8.233 1.00 85.38 91 GLY A N 1
ATOM 692 C CA . GLY A 1 91 ? -8.722 -10.988 -8.384 1.00 85.38 91 GLY A CA 1
ATOM 693 C C . GLY A 1 91 ? -8.433 -11.548 -9.785 1.00 85.38 91 GLY A C 1
ATOM 694 O O . GLY A 1 91 ? -7.276 -11.673 -10.172 1.00 85.38 91 GLY A O 1
ATOM 695 N N . THR A 1 92 ? -9.481 -11.871 -10.548 1.00 86.50 92 THR A N 1
ATOM 696 C CA . THR A 1 92 ? -9.391 -12.302 -11.959 1.00 86.50 92 THR A CA 1
ATOM 697 C C . THR A 1 92 ? -9.826 -11.219 -12.951 1.00 86.50 92 THR A C 1
ATOM 699 O O . THR A 1 92 ? -9.975 -11.504 -14.138 1.00 86.50 92 THR A O 1
ATOM 702 N N . ALA A 1 93 ? -10.106 -10.006 -12.472 1.00 90.62 93 ALA A N 1
ATOM 703 C CA . ALA A 1 93 ? -10.594 -8.895 -13.274 1.00 90.62 93 ALA A CA 1
ATOM 704 C C . ALA A 1 93 ? -9.463 -7.922 -13.636 1.00 90.62 93 ALA A C 1
ATOM 706 O O . ALA A 1 93 ? -8.480 -7.771 -12.908 1.00 90.62 93 ALA A O 1
ATOM 707 N N . ASN A 1 94 ? -9.651 -7.238 -14.761 1.00 93.75 94 ASN A N 1
ATOM 708 C CA . ASN A 1 94 ? -8.835 -6.123 -15.223 1.00 93.75 94 ASN A CA 1
ATOM 709 C C . ASN A 1 94 ? -9.781 -4.961 -15.541 1.00 93.75 94 ASN A C 1
ATOM 711 O O . ASN A 1 94 ? -10.793 -5.164 -16.215 1.00 93.75 94 ASN A O 1
ATOM 715 N N . SER A 1 95 ? -9.477 -3.770 -15.032 1.00 94.94 95 SER A N 1
ATOM 716 C CA . SER A 1 95 ? -10.217 -2.549 -15.352 1.00 94.94 95 SER A CA 1
ATOM 717 C C . SER A 1 95 ? -9.300 -1.317 -15.354 1.00 94.94 95 SER A C 1
ATOM 719 O O . SER A 1 95 ? -8.081 -1.419 -15.217 1.00 94.94 95 SER A O 1
ATOM 721 N N . SER A 1 96 ? -9.875 -0.131 -15.529 1.00 96.94 96 SER A N 1
ATOM 722 C CA . SER A 1 96 ? -9.190 1.147 -15.385 1.00 96.94 96 SER A CA 1
ATOM 723 C C . SER A 1 96 ? -8.801 1.423 -13.930 1.00 96.94 96 SER A C 1
ATOM 725 O O . SER A 1 96 ? -9.494 1.034 -12.986 1.00 96.94 96 SER A O 1
ATOM 727 N N . ILE A 1 97 ? -7.726 2.190 -13.741 1.00 95.56 97 ILE A N 1
ATOM 728 C CA . ILE A 1 97 ? -7.326 2.675 -12.411 1.00 95.56 97 ILE A CA 1
ATOM 729 C C . ILE A 1 97 ? -8.461 3.468 -11.744 1.00 95.56 97 ILE A C 1
ATOM 731 O O . ILE A 1 97 ? -8.713 3.283 -10.560 1.00 95.56 97 ILE A O 1
ATOM 735 N N . SER A 1 98 ? -9.191 4.301 -12.495 1.00 96.19 98 SER A N 1
ATOM 736 C CA . SER A 1 98 ? -10.303 5.096 -11.948 1.00 96.19 98 SER A CA 1
ATOM 737 C C . SER A 1 98 ? -11.430 4.233 -11.377 1.00 96.19 98 SER A C 1
ATOM 739 O O . SER A 1 98 ? -12.068 4.619 -10.395 1.00 96.19 98 SER A O 1
ATOM 741 N N . GLU A 1 99 ? -11.693 3.075 -11.983 1.00 94.56 99 GLU A N 1
ATOM 742 C CA . GLU A 1 99 ? -12.681 2.136 -11.457 1.00 94.56 99 GLU A CA 1
ATOM 743 C C . GLU A 1 99 ? -12.184 1.518 -10.146 1.00 94.56 99 GLU A C 1
ATOM 745 O O . GLU A 1 99 ? -12.909 1.534 -9.154 1.00 94.56 99 GLU A O 1
ATOM 750 N N . CYS A 1 100 ? -10.922 1.085 -10.088 1.00 93.81 100 CYS A N 1
ATOM 751 C CA . CYS A 1 100 ? -10.332 0.564 -8.855 1.00 93.81 100 CYS A CA 1
ATOM 752 C C . CYS A 1 100 ? -10.301 1.584 -7.714 1.00 93.81 100 CYS A C 1
ATOM 754 O O . CYS A 1 100 ? -10.669 1.238 -6.593 1.00 93.81 100 CYS A O 1
ATOM 756 N N . GLU A 1 101 ? -9.941 2.843 -7.984 1.00 93.62 101 GLU A N 1
ATOM 757 C CA . GLU A 1 101 ? -10.004 3.920 -6.982 1.00 93.62 101 GLU A CA 1
ATOM 758 C C . GLU A 1 101 ? -11.424 4.089 -6.417 1.00 93.62 101 GLU A C 1
ATOM 760 O O . GLU A 1 101 ? -11.596 4.347 -5.226 1.00 93.62 101 GLU A O 1
ATOM 765 N N . SER A 1 102 ? -12.450 3.885 -7.249 1.00 92.69 102 SER A N 1
ATOM 766 C CA . SER A 1 102 ? -13.851 3.949 -6.817 1.00 92.69 102 SER A CA 1
ATOM 767 C C . SER A 1 102 ? -14.239 2.757 -5.935 1.00 92.69 102 SER A C 1
ATOM 769 O O . SER A 1 102 ? -15.028 2.915 -5.006 1.00 92.69 102 SER A O 1
ATOM 771 N N . LEU A 1 103 ? -13.665 1.573 -6.178 1.00 91.44 103 LEU A N 1
ATOM 772 C CA . LEU A 1 103 ? -13.890 0.378 -5.355 1.00 91.44 103 LEU A CA 1
ATOM 773 C C . LEU A 1 103 ? -13.249 0.496 -3.965 1.00 91.44 103 LEU A C 1
ATOM 775 O O . LEU A 1 103 ? -13.787 -0.028 -2.988 1.00 91.44 103 LEU A O 1
ATOM 779 N N . ILE A 1 104 ? -12.116 1.194 -3.856 1.00 92.44 104 ILE A N 1
ATOM 780 C CA . ILE A 1 104 ? -11.355 1.315 -2.603 1.00 92.44 104 ILE A CA 1
ATOM 781 C C . ILE A 1 104 ? -11.605 2.626 -1.850 1.00 92.44 104 ILE A C 1
ATOM 783 O O . ILE A 1 104 ? -11.031 2.815 -0.780 1.00 92.44 104 ILE A O 1
ATOM 787 N N . SER A 1 105 ? -12.472 3.512 -2.350 1.00 90.56 105 SER A N 1
ATOM 788 C CA . SER A 1 105 ? -12.656 4.873 -1.817 1.00 90.56 105 SER A CA 1
ATOM 789 C C . SER A 1 105 ? -13.082 4.929 -0.344 1.00 90.56 105 SER A C 1
ATOM 791 O O . SER A 1 105 ? -12.839 5.923 0.332 1.00 90.56 105 SER A O 1
ATOM 793 N N . ASN A 1 106 ? -13.730 3.870 0.150 1.00 90.25 106 ASN A N 1
ATOM 794 C CA . ASN A 1 106 ? -14.203 3.744 1.533 1.00 90.25 106 ASN A CA 1
ATOM 795 C C . ASN A 1 106 ? -13.327 2.812 2.389 1.00 90.25 106 ASN A C 1
ATOM 797 O O . ASN A 1 106 ? -13.731 2.431 3.489 1.00 90.25 106 ASN A O 1
ATOM 801 N N . SER A 1 107 ? -12.165 2.405 1.876 1.00 92.75 107 SER A N 1
ATOM 802 C CA . SER A 1 107 ? -11.223 1.532 2.575 1.00 92.75 107 SER A CA 1
ATOM 803 C C . SER A 1 107 ? -10.062 2.329 3.160 1.00 92.75 107 SER A C 1
ATOM 805 O O . SER A 1 107 ? -9.680 3.373 2.635 1.00 92.75 107 SER A O 1
ATOM 807 N N . THR A 1 108 ? -9.437 1.797 4.207 1.00 95.12 108 THR A N 1
ATOM 808 C CA . THR A 1 108 ? -8.081 2.210 4.577 1.00 95.12 108 THR A CA 1
ATOM 809 C C . THR A 1 108 ? -7.099 1.579 3.597 1.00 95.12 108 THR A C 1
ATOM 811 O O . THR A 1 108 ? -7.053 0.358 3.464 1.00 95.12 108 THR A O 1
ATOM 814 N N . VAL A 1 109 ? -6.316 2.389 2.890 1.00 95.50 109 VAL A N 1
ATOM 815 C CA . VAL A 1 109 ? -5.482 1.921 1.776 1.00 95.50 109 VAL A CA 1
ATOM 816 C C . VAL A 1 109 ? -4.010 1.846 2.171 1.00 95.50 109 VAL A C 1
ATOM 818 O O . VAL A 1 109 ? -3.415 2.836 2.583 1.00 95.50 109 VAL A O 1
ATOM 821 N N . PHE A 1 110 ? -3.374 0.702 1.956 1.00 96.69 110 PHE A N 1
ATOM 822 C CA . PHE A 1 110 ? -1.918 0.597 1.889 1.00 96.69 110 PHE A CA 1
ATOM 823 C C . PHE A 1 110 ? -1.488 0.725 0.434 1.00 96.69 110 PHE A C 1
ATOM 825 O O . PHE A 1 110 ? -1.707 -0.189 -0.357 1.00 96.69 110 PHE A O 1
ATOM 832 N N . ARG A 1 111 ? -0.887 1.854 0.064 1.00 96.44 111 ARG A N 1
ATOM 833 C CA . ARG A 1 111 ? -0.336 2.080 -1.273 1.00 96.44 111 ARG A CA 1
ATOM 834 C C . ARG A 1 111 ? 1.169 1.884 -1.251 1.00 96.44 111 ARG A C 1
ATOM 836 O O . ARG A 1 111 ? 1.856 2.510 -0.452 1.00 96.44 111 ARG A O 1
ATOM 843 N N . ILE A 1 112 ? 1.668 1.053 -2.150 1.00 97.25 112 ILE A N 1
ATOM 844 C CA . ILE A 1 112 ? 3.085 0.729 -2.293 1.00 97.25 112 ILE A CA 1
ATOM 845 C C . ILE A 1 112 ? 3.482 1.128 -3.703 1.00 97.25 112 ILE A C 1
ATOM 847 O O . ILE A 1 112 ? 2.874 0.652 -4.659 1.00 97.25 112 ILE A O 1
ATOM 851 N N . GLN A 1 113 ? 4.470 2.002 -3.839 1.00 96.44 113 GLN A N 1
ATOM 852 C CA . GLN A 1 113 ? 4.886 2.505 -5.143 1.00 96.44 113 GLN A CA 1
ATOM 853 C C . GLN A 1 113 ? 6.391 2.745 -5.195 1.00 96.44 113 GLN A C 1
ATOM 855 O O . GLN A 1 113 ? 7.020 3.131 -4.208 1.00 96.44 113 GLN A O 1
ATOM 860 N N . TYR A 1 114 ? 6.970 2.536 -6.373 1.00 96.06 114 TYR A N 1
ATOM 861 C CA . TYR A 1 114 ? 8.372 2.847 -6.609 1.00 96.06 114 TYR A CA 1
ATOM 862 C C . TYR A 1 114 ? 8.580 4.358 -6.731 1.00 96.06 114 TYR A C 1
ATOM 864 O O . TYR A 1 114 ? 7.967 5.018 -7.572 1.00 96.06 114 TYR A O 1
ATOM 872 N N . ASN A 1 115 ? 9.465 4.893 -5.896 1.00 95.69 115 ASN A N 1
ATOM 873 C CA . ASN A 1 115 ? 9.923 6.275 -5.947 1.00 95.69 115 ASN A CA 1
ATOM 874 C C . ASN A 1 115 ? 11.319 6.346 -5.302 1.00 95.69 115 ASN A C 1
ATOM 876 O O . ASN A 1 115 ? 11.437 6.501 -4.086 1.00 95.69 115 ASN A O 1
ATOM 880 N N . PRO A 1 116 ? 12.398 6.237 -6.091 1.00 94.31 116 PRO A N 1
ATOM 881 C CA . PRO A 1 116 ? 13.752 6.124 -5.560 1.00 94.31 116 PRO A CA 1
ATOM 882 C C . PRO A 1 116 ? 14.243 7.432 -4.923 1.00 94.31 116 PRO A C 1
ATOM 884 O O . PRO A 1 116 ? 15.246 7.435 -4.219 1.00 94.31 116 PRO A O 1
ATOM 887 N N . ALA A 1 117 ? 13.535 8.546 -5.138 1.00 95.50 117 ALA A N 1
ATOM 888 C CA . ALA A 1 117 ? 13.825 9.818 -4.486 1.00 95.50 117 ALA A CA 1
ATOM 889 C C . ALA A 1 117 ? 13.300 9.883 -3.041 1.00 95.50 117 ALA A C 1
ATOM 891 O O . ALA A 1 117 ? 13.597 10.842 -2.326 1.00 95.50 117 ALA A O 1
ATOM 892 N N . LYS A 1 118 ? 12.495 8.906 -2.602 1.00 94.00 118 LYS A N 1
ATOM 893 C CA . LYS A 1 118 ? 11.806 8.950 -1.313 1.00 94.00 118 LYS A CA 1
ATOM 894 C C . LYS A 1 118 ? 11.704 7.557 -0.704 1.00 94.00 118 LYS A C 1
ATOM 896 O O . LYS A 1 118 ? 10.754 6.858 -0.995 1.00 94.00 118 LYS A O 1
ATOM 901 N N . ASN A 1 119 ? 12.615 7.206 0.203 1.00 94.56 119 ASN A N 1
ATOM 902 C CA . ASN A 1 119 ? 12.572 5.963 0.986 1.00 94.56 119 ASN A CA 1
ATOM 903 C C . ASN A 1 119 ? 11.846 6.199 2.317 1.00 94.56 119 ASN A C 1
ATOM 905 O O . ASN A 1 119 ? 12.472 6.491 3.338 1.00 94.56 119 ASN A O 1
ATOM 909 N N . SER A 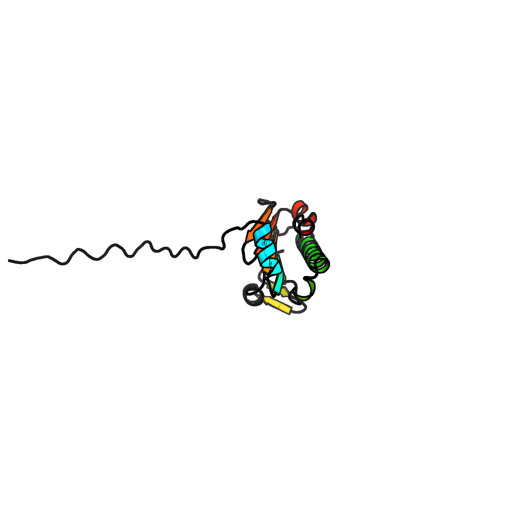1 120 ? 10.512 6.169 2.304 1.00 94.44 120 SER A N 1
ATOM 910 C CA . SER A 1 120 ? 9.719 6.477 3.501 1.00 94.44 120 SER A CA 1
ATOM 911 C C . SER A 1 120 ? 8.308 5.896 3.456 1.00 94.44 120 SER A C 1
ATOM 913 O O . SER A 1 120 ? 7.811 5.461 2.420 1.00 94.44 120 SER A O 1
ATOM 915 N N . THR A 1 121 ? 7.635 5.919 4.605 1.00 95.62 121 THR A N 1
ATOM 916 C CA . THR A 1 121 ? 6.190 5.694 4.692 1.00 95.62 121 THR A CA 1
ATOM 917 C C . THR A 1 121 ? 5.524 6.938 5.258 1.00 95.62 121 THR A C 1
ATOM 919 O O . THR A 1 121 ? 5.896 7.413 6.330 1.00 95.62 121 THR A O 1
ATOM 922 N N . SER A 1 122 ? 4.543 7.466 4.533 1.00 95.62 122 SER A N 1
ATOM 923 C CA . SER A 1 122 ? 3.708 8.586 4.961 1.00 95.62 122 SER A CA 1
ATOM 924 C C . SER A 1 122 ? 2.326 8.067 5.345 1.00 95.62 122 SER A C 1
ATOM 926 O O . SER A 1 122 ? 1.738 7.266 4.621 1.00 95.62 122 SER A O 1
ATOM 928 N N . PHE A 1 123 ? 1.800 8.533 6.473 1.00 96.38 123 PHE A N 1
ATOM 929 C CA . PHE A 1 123 ? 0.505 8.107 6.993 1.00 96.38 123 PHE A CA 1
ATOM 930 C C . PHE A 1 123 ? -0.513 9.224 6.873 1.00 96.38 123 PHE A C 1
ATOM 932 O O . PHE A 1 123 ? -0.217 10.370 7.187 1.00 96.38 123 PHE A O 1
ATOM 939 N N . TYR A 1 124 ? -1.717 8.879 6.463 1.00 96.06 124 TYR A N 1
ATOM 940 C CA . TYR A 1 124 ? -2.857 9.765 6.309 1.00 96.06 124 TYR A CA 1
ATOM 941 C C . TYR A 1 124 ? -4.078 9.063 6.881 1.00 96.06 124 TYR A C 1
ATOM 943 O O . TYR A 1 124 ? -4.057 7.852 7.086 1.00 96.06 124 TYR A O 1
ATOM 951 N N . LYS A 1 125 ? -5.163 9.800 7.101 1.00 95.00 125 LYS A N 1
ATOM 952 C CA . LYS A 1 125 ? -6.372 9.226 7.693 1.00 95.00 125 LYS A CA 1
ATOM 953 C C . LYS A 1 125 ? -6.905 8.021 6.902 1.00 95.00 125 LYS A C 1
ATOM 955 O O . LYS A 1 125 ? -7.199 6.986 7.489 1.00 95.00 125 LYS A O 1
ATOM 960 N N . SER A 1 126 ? -6.975 8.131 5.578 1.00 94.19 126 SER A N 1
ATOM 961 C CA . SER A 1 126 ? -7.479 7.068 4.703 1.00 94.19 126 SER A CA 1
ATOM 962 C C . SER A 1 126 ? -6.407 6.112 4.185 1.00 94.19 126 SER A C 1
ATOM 964 O O . SER A 1 126 ? -6.750 5.079 3.615 1.00 94.19 126 SER A O 1
ATOM 966 N N . LYS A 1 127 ? -5.111 6.418 4.331 1.00 95.50 127 LYS A N 1
ATOM 967 C CA . LYS A 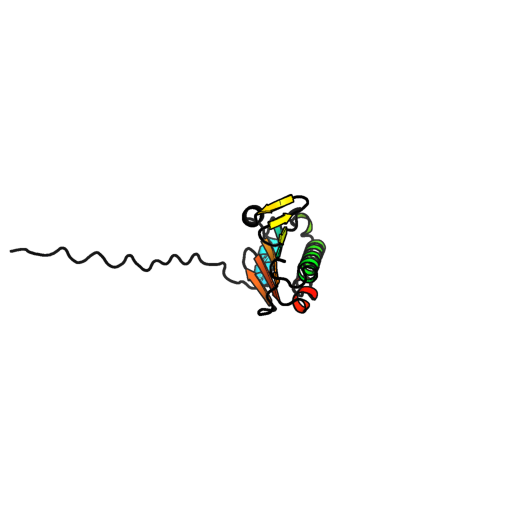1 127 ? -4.066 5.639 3.654 1.00 95.50 127 LYS A CA 1
ATOM 968 C C . LYS A 1 127 ? -2.689 5.705 4.299 1.00 95.50 127 LYS A C 1
ATOM 970 O O . LYS A 1 127 ? -2.276 6.734 4.818 1.00 95.50 127 LYS A O 1
ATOM 975 N N . ALA A 1 128 ? -1.928 4.631 4.148 1.00 96.44 128 ALA A N 1
ATOM 976 C CA . ALA A 1 128 ? -0.478 4.635 4.273 1.00 96.44 128 ALA A CA 1
ATOM 977 C C . ALA A 1 128 ? 0.134 4.55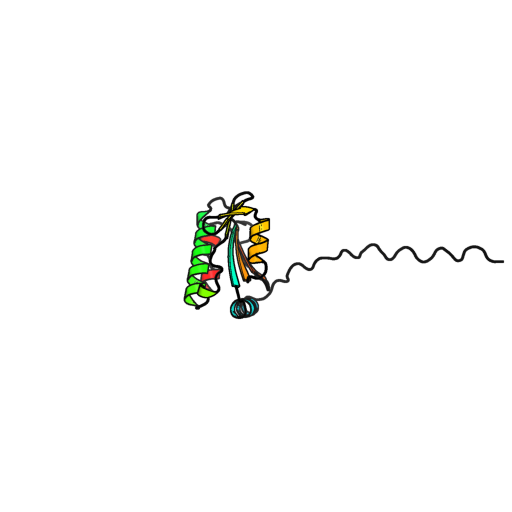9 2.872 1.00 96.44 128 ALA A C 1
ATOM 979 O O . ALA A 1 128 ? -0.226 3.685 2.085 1.00 96.44 128 ALA A O 1
ATOM 980 N N . VAL A 1 129 ? 1.058 5.464 2.558 1.00 96.62 129 VAL A N 1
ATOM 981 C CA . VAL A 1 129 ? 1.786 5.478 1.285 1.00 96.62 129 VAL A CA 1
ATOM 982 C C . VAL A 1 129 ? 3.240 5.133 1.561 1.00 96.62 129 VAL A C 1
ATOM 984 O O . VAL A 1 129 ? 3.960 5.902 2.198 1.00 96.62 129 VAL A O 1
ATOM 987 N N . MET A 1 130 ? 3.653 3.961 1.097 1.00 96.00 130 MET A N 1
ATOM 988 C CA . MET A 1 130 ? 5.030 3.503 1.100 1.00 96.00 130 MET A CA 1
ATOM 989 C C . MET A 1 130 ? 5.667 3.794 -0.254 1.00 96.00 130 MET A C 1
ATOM 991 O O . MET A 1 130 ? 5.197 3.342 -1.298 1.00 96.00 130 MET A O 1
ATOM 995 N N . GLU A 1 131 ? 6.763 4.532 -0.199 1.00 95.44 131 GLU A N 1
ATOM 996 C CA . GLU A 1 131 ? 7.536 4.969 -1.349 1.00 95.44 131 GLU A CA 1
ATOM 997 C C . GLU A 1 131 ? 8.992 4.571 -1.130 1.00 95.44 131 GLU A C 1
ATOM 999 O O . GLU A 1 131 ? 9.488 4.653 -0.002 1.00 95.44 131 GLU A O 1
ATOM 1004 N N . GLY A 1 132 ? 9.667 4.131 -2.189 1.00 94.81 132 GLY A N 1
ATOM 1005 C CA . GLY A 1 132 ? 11.108 3.916 -2.144 1.00 94.81 132 GLY A CA 1
ATOM 1006 C C . GLY A 1 132 ? 11.690 3.249 -3.373 1.00 94.81 132 GLY A C 1
ATOM 1007 O O . GLY A 1 132 ? 10.989 2.938 -4.340 1.00 94.81 132 GLY A O 1
ATOM 1008 N N . ASP A 1 133 ? 13.000 3.044 -3.323 1.00 95.19 133 ASP A N 1
ATOM 1009 C CA . ASP A 1 133 ? 13.729 2.199 -4.258 1.00 95.19 133 ASP A CA 1
ATOM 1010 C C . ASP A 1 133 ? 13.445 0.698 -4.031 1.00 95.19 133 ASP A C 1
ATOM 1012 O O . ASP A 1 133 ? 12.747 0.292 -3.098 1.00 95.19 133 ASP A O 1
ATOM 1016 N N . SER A 1 134 ? 13.999 -0.157 -4.894 1.00 93.75 134 SER A N 1
ATOM 1017 C CA . SER A 1 134 ? 13.781 -1.606 -4.824 1.00 93.75 134 SER A CA 1
ATOM 1018 C C . SER A 1 134 ? 14.286 -2.238 -3.523 1.00 93.75 134 SER A C 1
ATOM 1020 O O . SER A 1 134 ? 13.688 -3.209 -3.067 1.00 93.75 134 SER A O 1
ATOM 1022 N N . ASN A 1 135 ? 15.356 -1.713 -2.917 1.00 93.25 135 ASN A N 1
ATOM 1023 C CA . ASN A 1 135 ? 15.914 -2.261 -1.679 1.00 93.25 135 ASN A CA 1
ATOM 1024 C C . ASN A 1 135 ? 15.017 -1.915 -0.490 1.00 93.25 135 ASN A C 1
ATOM 1026 O O . ASN A 1 135 ? 14.698 -2.784 0.321 1.00 93.25 135 ASN A O 1
ATOM 1030 N N . PHE A 1 136 ? 14.573 -0.661 -0.413 1.00 93.19 136 PHE A N 1
ATOM 1031 C CA . PHE A 1 136 ? 13.649 -0.204 0.618 1.00 93.19 136 PHE A CA 1
ATOM 1032 C C . PHE A 1 136 ? 12.319 -0.966 0.559 1.00 93.19 136 PHE A C 1
ATOM 1034 O O . PHE A 1 136 ? 11.831 -1.457 1.579 1.00 93.19 136 PHE A O 1
ATOM 1041 N N . LEU A 1 137 ? 11.754 -1.124 -0.641 1.00 93.44 137 LEU A N 1
ATOM 1042 C CA . LEU A 1 137 ? 10.505 -1.861 -0.832 1.00 93.44 137 LEU A CA 1
ATOM 1043 C C . LEU A 1 137 ? 10.665 -3.362 -0.563 1.00 93.44 137 LEU A C 1
ATOM 1045 O O . LEU A 1 137 ? 9.764 -3.967 0.010 1.00 93.44 137 LEU A O 1
ATOM 1049 N N . ALA A 1 138 ? 11.813 -3.960 -0.893 1.00 90.06 138 ALA A N 1
ATOM 1050 C CA . ALA A 1 138 ? 12.092 -5.352 -0.544 1.00 90.06 138 ALA A CA 1
ATOM 1051 C C . ALA A 1 138 ? 12.194 -5.572 0.978 1.00 90.06 138 ALA A C 1
ATOM 1053 O O . ALA A 1 138 ? 11.715 -6.596 1.468 1.00 90.06 138 ALA A O 1
ATOM 1054 N N . ASP A 1 139 ? 12.755 -4.620 1.739 1.00 91.38 139 ASP A N 1
ATOM 1055 C CA . ASP A 1 139 ? 12.746 -4.682 3.212 1.00 91.38 139 ASP A CA 1
ATOM 1056 C C . ASP A 1 139 ? 11.329 -4.534 3.789 1.00 91.38 139 ASP A C 1
ATOM 1058 O O . ASP A 1 139 ? 11.009 -5.129 4.823 1.00 91.38 139 ASP A O 1
ATOM 1062 N N . CYS A 1 140 ? 10.481 -3.748 3.115 1.00 89.88 140 CYS A N 1
ATOM 1063 C CA . CYS A 1 140 ? 9.085 -3.503 3.468 1.00 89.88 140 CYS A CA 1
ATOM 1064 C C . CYS A 1 140 ? 8.909 -3.172 4.960 1.00 89.88 140 CYS A C 1
ATOM 1066 O O . CYS A 1 140 ? 8.115 -3.801 5.669 1.00 89.88 140 CYS A O 1
ATOM 1068 N N . SER A 1 141 ? 9.670 -2.199 5.474 1.00 85.50 141 SER A N 1
ATOM 1069 C CA . SER A 1 141 ? 9.803 -1.954 6.919 1.00 85.50 141 SER A CA 1
ATOM 1070 C C . SER A 1 141 ? 8.471 -1.674 7.627 1.00 85.50 141 SER A C 1
ATOM 1072 O O . SER A 1 141 ? 8.327 -1.996 8.805 1.00 85.50 141 SER A O 1
ATOM 1074 N N . ILE A 1 142 ? 7.471 -1.146 6.908 1.00 80.75 142 ILE A N 1
ATOM 1075 C CA . ILE A 1 142 ? 6.108 -0.944 7.420 1.00 80.75 142 ILE A CA 1
ATOM 1076 C C . ILE A 1 142 ? 5.492 -2.240 7.949 1.00 80.75 142 ILE A C 1
ATOM 1078 O O . ILE A 1 142 ? 4.846 -2.230 8.987 1.00 80.75 142 ILE A O 1
ATOM 1082 N N . SER A 1 143 ? 5.761 -3.374 7.302 1.00 72.50 143 SER A N 1
ATOM 1083 C CA . SER A 1 143 ? 5.256 -4.681 7.726 1.00 72.50 143 SER A CA 1
ATOM 1084 C C . SER A 1 143 ? 5.763 -5.087 9.118 1.00 72.50 143 SER A C 1
ATOM 1086 O O . SER A 1 143 ? 5.122 -5.870 9.804 1.00 72.50 143 SER A O 1
ATOM 1088 N N . LYS A 1 144 ? 6.902 -4.555 9.576 1.00 77.00 144 LYS A N 1
ATOM 1089 C CA . LYS A 1 144 ? 7.471 -4.863 10.901 1.00 77.00 144 LYS A CA 1
ATOM 1090 C C . LYS A 1 144 ? 6.826 -4.048 12.024 1.00 77.00 144 LYS A C 1
ATOM 1092 O O . LYS A 1 144 ? 7.008 -4.377 13.191 1.00 77.00 144 LYS A O 1
ATOM 1097 N N . ILE A 1 145 ? 6.133 -2.966 11.672 1.00 75.25 145 ILE A N 1
ATOM 1098 C CA . ILE A 1 145 ? 5.493 -2.033 12.607 1.00 75.25 145 ILE A CA 1
ATOM 1099 C C . ILE A 1 145 ? 3.962 -2.036 12.468 1.00 75.25 145 ILE A C 1
ATOM 1101 O O . ILE A 1 145 ? 3.299 -1.200 13.084 1.00 75.25 145 ILE A O 1
ATOM 1105 N N . LEU A 1 146 ? 3.408 -2.945 11.668 1.00 78.25 146 LEU A N 1
ATOM 1106 C CA . LEU A 1 146 ? 2.000 -3.337 11.698 1.00 78.25 146 LEU A CA 1
ATOM 1107 C C . LEU A 1 146 ? 1.845 -4.501 12.676 1.00 78.25 146 LEU A C 1
ATOM 1109 O O . LEU A 1 146 ? 0.966 -4.377 13.552 1.00 78.25 146 LEU A O 1
#

Sequence (146 aa):
MIKNIFLLILLFLAAGCTYLPGEQQISLSDFRNELNSSKSIAIVMDTRNAPSQGAVMQCGVNIAGRLGAIGLYDRLSNQTFVYEGEQCNYGTANSSISECESLISNSTVFRIQYNPAKNSTSFYKSKAVMEGDSNFLADCSISKIL

pLDDT: mean 85.23, std 17.79, range [39.28, 97.38]

Foldseek 3Di:
DDDDPPPPDPPDPPDPPVPVPDFDFDDPVLLVVLLVVWQAEEEEQECAPAPDSVLSVLLSVLQQVLCVVVPNNVRYDPWYWYHYDQWIDIDPDIDGPVVVCVVCVRHQYEYEDEDQVDQDWTHGSRYIYGYHHSVSSNPSVVSVVD

Solvent-accessible surface area (backbone atoms only — not comparable to full-atom values): 8310 Å² total; per-residue (Å²): 134,91,84,84,93,82,86,84,88,88,86,88,86,84,78,82,75,78,70,74,78,69,81,60,77,50,51,71,70,56,32,50,52,41,57,72,70,45,80,28,33,33,45,36,27,37,35,65,72,31,96,55,51,63,24,38,48,52,27,48,51,45,39,54,53,32,39,40,76,73,72,43,46,91,28,39,47,98,40,54,37,37,33,48,81,75,33,24,38,38,80,96,47,75,45,47,44,72,57,52,52,64,74,45,69,85,25,39,30,42,35,30,34,52,33,72,92,39,78,48,74,50,30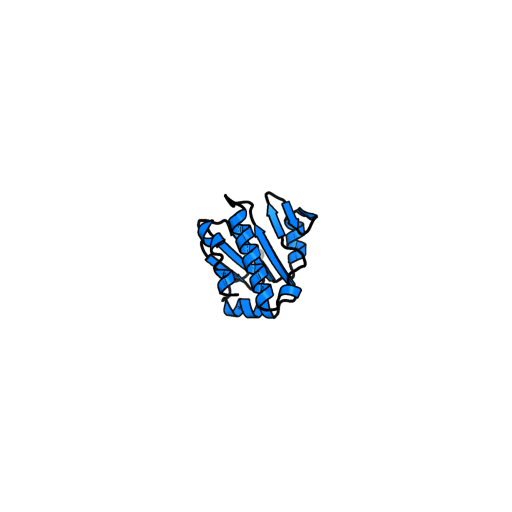,25,77,54,32,39,44,37,32,9,35,66,68,53,29,58,65,28,63,66,41,80,76,99